Protein AF-A0A1S8Y074-F1 (afdb_monomer_lite)

Secondary structure (DSSP, 8-state):
----PPS-----------PPPTT-EEEEEE---B--SEEEEEEEPPTT-EEEEEEEEEES-TTTEEEEEEEEETTTEEEEEEEE-TT--SS-BEEEEEEEEE-

Sequence (103 aa):
MQGTSPAGWSATAIAVCATAPAGLERIVVTGTGASDPSDSTFKSCPAGKGLYSAGADINAGNGQVLLSAVNITGGTTVRVGAHEDADGFAGSWSLNAYGICAS

Structure (mmCIF, N/CA/C/O backbone):
data_AF-A0A1S8Y074-F1
#
_entry.id   AF-A0A1S8Y074-F1
#
loop_
_atom_site.group_PDB
_atom_site.id
_atom_site.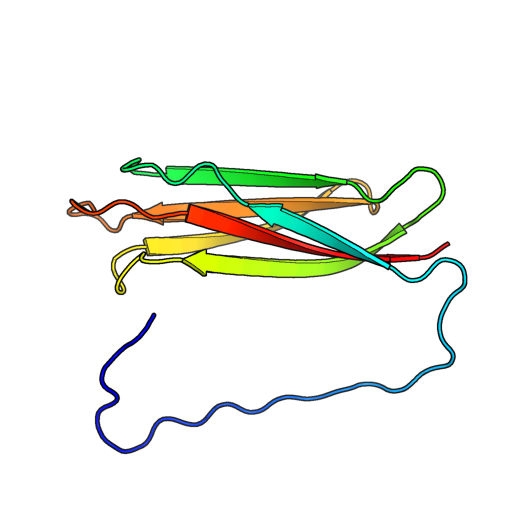type_symbol
_atom_site.label_atom_id
_atom_site.label_alt_id
_atom_site.label_comp_id
_atom_site.label_asym_id
_atom_site.label_entity_id
_atom_site.label_seq_id
_atom_site.pdbx_PDB_ins_code
_atom_site.Cartn_x
_atom_site.Cartn_y
_atom_site.Cartn_z
_atom_site.occupancy
_atom_site.B_iso_or_equiv
_atom_site.auth_seq_id
_atom_site.auth_comp_id
_atom_site.auth_asym_id
_atom_site.auth_atom_id
_atom_site.pdbx_PDB_model_num
ATOM 1 N N . MET A 1 1 ? 3.114 2.351 -13.373 1.00 45.28 1 MET A N 1
ATOM 2 C CA . MET A 1 1 ? 3.028 1.980 -14.803 1.00 45.28 1 MET A CA 1
ATOM 3 C C . MET A 1 1 ? 2.129 2.978 -15.510 1.00 45.28 1 MET A C 1
ATOM 5 O O . MET A 1 1 ? 0.934 2.960 -15.258 1.00 45.28 1 MET A O 1
ATOM 9 N N . GLN A 1 2 ? 2.663 3.848 -16.363 1.00 44.72 2 GLN A N 1
ATOM 10 C CA . GLN A 1 2 ? 1.829 4.524 -17.357 1.00 44.72 2 GLN A CA 1
ATOM 11 C C . GLN A 1 2 ? 2.294 4.050 -18.727 1.00 44.72 2 GLN A C 1
ATOM 13 O O . GLN A 1 2 ? 3.024 4.729 -19.436 1.00 44.72 2 GLN A O 1
ATOM 18 N N . GLY A 1 3 ? 1.939 2.800 -19.035 1.00 53.47 3 GLY A N 1
ATOM 19 C CA . GLY A 1 3 ? 2.097 2.267 -20.377 1.00 53.47 3 GLY A CA 1
ATOM 20 C C . GLY A 1 3 ? 1.128 2.994 -21.300 1.00 53.47 3 GLY A C 1
ATOM 21 O O . GLY A 1 3 ? -0.060 3.113 -20.992 1.00 53.47 3 GLY A O 1
ATOM 22 N N . THR A 1 4 ? 1.619 3.483 -22.431 1.00 63.03 4 THR A N 1
ATOM 23 C CA . THR A 1 4 ? 0.772 3.804 -23.577 1.00 63.03 4 THR A CA 1
ATOM 24 C C . THR A 1 4 ? 0.143 2.492 -24.042 1.00 63.03 4 THR A C 1
ATOM 26 O O . THR A 1 4 ? 0.767 1.700 -24.741 1.00 63.03 4 THR A O 1
ATOM 29 N N . SER A 1 5 ? -1.063 2.200 -23.549 1.00 63.69 5 SER A N 1
ATOM 30 C CA . SER A 1 5 ? -1.760 0.942 -23.825 1.00 63.69 5 SER A CA 1
ATOM 31 C C . SER A 1 5 ? -1.806 0.695 -25.340 1.00 63.69 5 SER A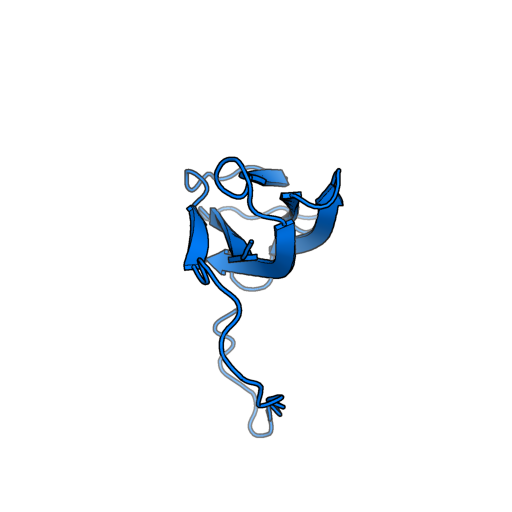 C 1
ATOM 33 O O . SER A 1 5 ? -2.357 1.542 -26.051 1.00 63.69 5 SER A O 1
ATOM 35 N N . PRO A 1 6 ? -1.330 -0.455 -25.862 1.00 61.09 6 PRO A N 1
ATOM 36 C CA . PRO A 1 6 ? -1.883 -0.947 -27.118 1.00 61.09 6 PRO A CA 1
ATOM 37 C C . PRO A 1 6 ? -3.394 -1.089 -26.879 1.00 61.09 6 PRO A C 1
ATOM 39 O O . PRO A 1 6 ? -3.804 -1.471 -25.781 1.00 61.09 6 PRO A O 1
ATOM 42 N N . ALA A 1 7 ? -4.235 -0.660 -27.817 1.00 68.75 7 ALA A N 1
ATOM 43 C CA . ALA A 1 7 ? -5.684 -0.629 -27.613 1.00 68.75 7 ALA A CA 1
ATOM 44 C C . ALA A 1 7 ? -6.198 -1.973 -27.043 1.00 68.75 7 ALA A C 1
ATOM 46 O O . ALA A 1 7 ? -5.933 -3.016 -27.635 1.00 68.75 7 ALA A O 1
ATOM 47 N N . GLY A 1 8 ? -6.900 -1.953 -25.896 1.00 77.12 8 GLY A N 1
ATOM 48 C CA . GLY A 1 8 ? -7.531 -3.155 -25.320 1.00 77.12 8 GLY A CA 1
ATOM 49 C C . GLY A 1 8 ? -7.289 -3.483 -23.836 1.00 77.12 8 GLY A C 1
ATOM 50 O O . GLY A 1 8 ? -7.718 -4.549 -23.406 1.00 77.12 8 GLY A O 1
ATOM 51 N N . TRP A 1 9 ? -6.644 -2.634 -23.024 1.00 78.69 9 TRP A N 1
ATOM 52 C CA . TRP A 1 9 ? -6.585 -2.867 -21.567 1.00 78.69 9 TRP A CA 1
ATOM 53 C C . TRP A 1 9 ? -7.944 -2.610 -20.886 1.00 78.69 9 TRP A C 1
ATOM 55 O O . TRP A 1 9 ? -8.632 -1.635 -21.186 1.00 78.69 9 TRP A O 1
ATOM 65 N N . SER A 1 10 ? -8.292 -3.460 -19.914 1.00 86.56 10 SER A N 1
ATOM 66 C CA . SER A 1 10 ? -9.402 -3.256 -18.977 1.00 86.56 10 SER A CA 1
ATOM 67 C C . SER A 1 10 ? -8.968 -3.547 -17.539 1.00 86.56 10 SER A C 1
ATOM 69 O O . SER A 1 10 ? -8.156 -4.443 -17.309 1.00 86.56 10 SER A O 1
ATOM 71 N N . ALA A 1 11 ? -9.556 -2.850 -16.567 1.00 88.12 11 ALA A N 1
ATOM 72 C CA . ALA A 1 11 ? -9.460 -3.177 -15.146 1.00 88.12 11 ALA A CA 1
ATOM 73 C C . ALA A 1 11 ? -10.867 -3.337 -14.554 1.00 88.12 11 ALA A C 1
ATOM 75 O O . ALA A 1 11 ? -11.768 -2.567 -14.885 1.00 88.12 11 ALA A O 1
ATOM 76 N N . THR A 1 12 ? -11.038 -4.308 -13.655 1.00 92.94 12 THR A N 1
ATOM 77 C CA . THR A 1 12 ? -12.298 -4.549 -12.937 1.00 92.94 12 THR A CA 1
ATOM 78 C C . THR A 1 12 ? -12.079 -4.311 -11.450 1.00 92.94 12 THR A C 1
ATOM 80 O O . THR A 1 12 ? -11.118 -4.823 -10.879 1.00 92.94 12 THR A O 1
ATOM 83 N N . ALA A 1 13 ? -12.979 -3.559 -10.818 1.00 91.88 13 ALA A N 1
ATOM 84 C CA . ALA A 1 13 ? -12.975 -3.323 -9.379 1.00 91.88 13 ALA A CA 1
ATOM 85 C C . ALA A 1 13 ? -14.230 -3.924 -8.733 1.00 91.88 13 ALA A C 1
ATOM 87 O O . ALA A 1 13 ? -15.307 -3.922 -9.328 1.00 91.88 13 ALA A O 1
ATOM 88 N N . ILE A 1 14 ? -14.081 -4.423 -7.507 1.00 92.38 14 ILE A N 1
ATOM 89 C CA . ILE A 1 14 ? -15.162 -4.986 -6.691 1.00 92.38 14 ILE A CA 1
ATOM 90 C C . ILE A 1 14 ? -15.132 -4.275 -5.339 1.00 92.38 14 ILE A C 1
ATOM 92 O O . ILE A 1 14 ? -14.056 -4.028 -4.794 1.00 92.38 14 ILE A O 1
ATOM 96 N N . ALA A 1 15 ? -16.305 -3.956 -4.796 1.00 89.62 15 ALA A N 1
ATOM 97 C CA . ALA A 1 15 ? -16.448 -3.376 -3.468 1.00 89.62 15 ALA A CA 1
ATOM 98 C C . ALA A 1 15 ? -17.394 -4.222 -2.611 1.00 89.62 15 ALA A C 1
ATOM 100 O O . ALA A 1 15 ? -18.361 -4.793 -3.114 1.00 89.62 15 ALA A O 1
ATOM 101 N N . VAL A 1 16 ? -17.117 -4.268 -1.308 1.00 86.62 16 VAL A N 1
ATOM 102 C CA . VAL A 1 16 ? -17.990 -4.875 -0.299 1.00 86.62 16 VAL A CA 1
ATOM 103 C C . VAL A 1 16 ? -18.477 -3.764 0.620 1.00 86.62 16 VAL A C 1
ATOM 105 O O . VAL A 1 16 ? -17.671 -3.059 1.225 1.00 86.62 16 VAL A O 1
ATOM 108 N N . CYS A 1 17 ? -19.794 -3.601 0.717 1.00 89.81 17 CYS A N 1
ATOM 109 C CA . CYS A 1 17 ? -20.408 -2.634 1.620 1.00 89.81 17 CYS A CA 1
ATOM 110 C C . CYS A 1 17 ? -20.635 -3.263 2.998 1.00 89.81 17 CYS A C 1
ATOM 112 O O . CYS A 1 17 ? -21.130 -4.384 3.099 1.00 89.81 17 CYS A O 1
ATOM 114 N N . ALA A 1 18 ? -20.325 -2.515 4.054 1.00 87.12 18 ALA A N 1
ATOM 115 C CA . ALA A 1 18 ? -20.608 -2.878 5.437 1.00 87.12 18 ALA A CA 1
ATOM 116 C C . ALA A 1 18 ? -20.815 -1.609 6.277 1.00 87.12 18 ALA A C 1
ATOM 118 O O . ALA A 1 18 ? -20.442 -0.511 5.857 1.00 87.12 18 ALA A O 1
ATOM 119 N N . THR A 1 19 ? -21.382 -1.754 7.477 1.00 94.38 19 THR A N 1
ATOM 120 C CA . THR A 1 19 ? -21.339 -0.687 8.485 1.00 94.38 19 THR A CA 1
ATOM 121 C C . THR A 1 19 ? -19.882 -0.361 8.798 1.00 94.38 19 THR A C 1
ATOM 123 O O . THR A 1 19 ? -19.092 -1.274 9.034 1.00 94.38 19 THR A O 1
ATOM 126 N N . ALA A 1 20 ? -19.526 0.926 8.792 1.00 90.62 20 ALA A N 1
ATOM 127 C CA . ALA A 1 20 ? -18.160 1.356 9.062 1.00 90.62 20 ALA A CA 1
ATOM 128 C C . ALA A 1 20 ? -17.713 0.878 10.459 1.00 90.62 20 ALA A C 1
ATOM 130 O O . ALA A 1 20 ? -18.371 1.219 11.447 1.00 90.62 20 ALA A O 1
ATOM 131 N N . PRO A 1 21 ? -16.614 0.107 10.557 1.00 91.50 21 PRO A N 1
ATOM 132 C CA . PRO A 1 21 ? -16.020 -0.243 11.839 1.00 91.50 21 PRO A CA 1
ATOM 133 C C . PRO A 1 21 ? -15.639 1.005 12.640 1.00 91.50 21 PRO A C 1
ATOM 135 O O . PRO A 1 21 ? -15.338 2.063 12.073 1.00 91.50 21 PRO A O 1
ATOM 138 N N . ALA A 1 22 ? -15.619 0.883 13.966 1.00 96.38 22 ALA A N 1
ATOM 139 C CA . ALA A 1 22 ? -15.183 1.975 14.822 1.00 96.38 22 ALA A CA 1
ATOM 140 C C . ALA A 1 22 ? -13.726 2.354 14.504 1.00 96.38 22 ALA A C 1
ATOM 142 O O . ALA A 1 22 ? -12.889 1.510 14.189 1.00 96.38 22 ALA A O 1
ATOM 143 N N . GLY A 1 23 ? -13.422 3.651 14.543 1.00 95.88 23 GLY A N 1
ATOM 144 C CA . GLY A 1 23 ? -12.059 4.130 14.320 1.00 95.88 23 GLY A CA 1
ATOM 145 C C . GLY A 1 23 ? -11.495 3.857 12.918 1.00 95.88 23 GLY A C 1
ATOM 146 O O . GLY A 1 23 ? -10.273 3.844 12.780 1.00 95.88 23 GLY A O 1
ATOM 147 N N . LEU A 1 24 ? -12.337 3.652 11.898 1.00 96.19 24 LEU A N 1
ATOM 148 C CA . LEU A 1 24 ? -11.898 3.448 10.517 1.00 96.19 24 LEU A CA 1
ATOM 149 C C . LEU A 1 24 ? -10.989 4.590 10.032 1.00 96.19 24 LEU A C 1
ATOM 151 O O . LEU A 1 24 ? -11.381 5.755 10.048 1.00 96.19 24 LEU A O 1
ATOM 155 N N . GLU A 1 25 ? -9.791 4.259 9.555 1.00 96.88 25 GLU A N 1
ATOM 156 C CA . GLU A 1 25 ? -8.890 5.218 8.914 1.00 96.88 25 GLU A CA 1
ATOM 157 C C . GLU A 1 25 ? -7.992 4.561 7.866 1.00 96.88 25 GLU A C 1
ATOM 159 O O . GLU A 1 25 ? -7.718 3.360 7.911 1.00 96.88 25 GLU A O 1
ATOM 164 N N . ARG A 1 26 ? -7.486 5.373 6.937 1.00 96.94 26 ARG A N 1
ATOM 165 C CA . ARG A 1 26 ? -6.478 4.952 5.966 1.00 96.94 26 ARG A CA 1
ATOM 166 C C . ARG A 1 26 ? -5.102 5.437 6.396 1.00 96.94 26 ARG A C 1
ATOM 168 O O . ARG A 1 26 ? -4.889 6.639 6.533 1.00 96.94 26 ARG A O 1
ATOM 175 N N . ILE A 1 27 ? -4.158 4.512 6.517 1.00 97.88 27 ILE A N 1
ATOM 176 C CA . ILE A 1 27 ? -2.740 4.820 6.708 1.00 97.88 27 ILE A CA 1
ATOM 177 C C . ILE A 1 27 ? -2.011 4.817 5.364 1.00 97.88 27 ILE A C 1
ATOM 179 O O . ILE A 1 27 ? -2.332 4.039 4.463 1.00 97.88 27 ILE A O 1
ATOM 183 N N . VAL A 1 28 ? -1.023 5.699 5.238 1.00 97.12 28 VAL A N 1
ATOM 184 C CA . VAL A 1 28 ? -0.119 5.780 4.090 1.00 97.12 28 VAL A CA 1
ATOM 185 C C . VAL A 1 28 ? 1.299 6.070 4.568 1.00 97.12 28 VAL A C 1
ATOM 187 O O . VAL A 1 28 ? 1.502 6.804 5.540 1.00 97.12 28 VAL A O 1
ATOM 190 N N . VAL A 1 29 ? 2.276 5.495 3.877 1.00 95.88 29 VAL A N 1
ATOM 191 C CA . VAL A 1 29 ? 3.673 5.928 3.904 1.00 95.88 29 VAL A CA 1
ATOM 192 C C . VAL A 1 29 ? 4.199 5.973 2.476 1.00 95.88 29 VAL A C 1
ATOM 194 O O . VAL A 1 29 ? 3.916 5.077 1.681 1.00 95.88 29 VAL A O 1
ATOM 197 N N . THR A 1 30 ? 4.956 7.021 2.174 1.00 91.88 30 THR A N 1
ATOM 198 C CA . THR A 1 30 ? 5.621 7.227 0.888 1.00 91.88 30 THR A CA 1
ATOM 199 C C . THR A 1 30 ? 7.119 7.109 1.110 1.00 91.88 30 THR A C 1
ATOM 201 O O . THR A 1 30 ? 7.666 7.794 1.976 1.00 91.88 30 THR A O 1
ATOM 204 N N . GLY A 1 31 ? 7.761 6.197 0.378 1.00 84.50 31 GLY A N 1
ATOM 205 C CA . GLY A 1 31 ? 9.213 6.054 0.351 1.00 84.50 31 GLY A CA 1
ATOM 206 C C . GLY A 1 31 ? 9.884 7.308 -0.209 1.00 84.50 31 GLY A C 1
ATOM 207 O O . GLY A 1 31 ? 9.261 8.109 -0.904 1.00 84.50 31 GLY A O 1
ATOM 208 N N . THR A 1 32 ? 11.163 7.498 0.105 1.00 75.50 32 THR A N 1
ATOM 209 C CA . THR A 1 32 ? 11.876 8.761 -0.142 1.00 75.50 32 THR A CA 1
ATOM 210 C C . THR A 1 32 ? 12.211 9.037 -1.606 1.00 75.50 32 THR A C 1
ATOM 212 O O . THR A 1 32 ? 12.683 10.129 -1.897 1.00 75.50 32 THR A O 1
ATOM 215 N N . GLY A 1 33 ? 11.923 8.109 -2.523 1.00 72.56 33 GLY A N 1
ATOM 216 C CA . GLY A 1 33 ? 12.221 8.279 -3.941 1.00 72.56 33 GLY A CA 1
ATOM 217 C C . GLY A 1 33 ? 13.722 8.193 -4.191 1.00 72.56 33 GLY A C 1
ATOM 218 O O . GLY A 1 33 ? 14.408 9.209 -4.132 1.00 72.56 33 GLY A O 1
ATOM 219 N N . ALA A 1 34 ? 14.239 6.995 -4.443 1.00 73.5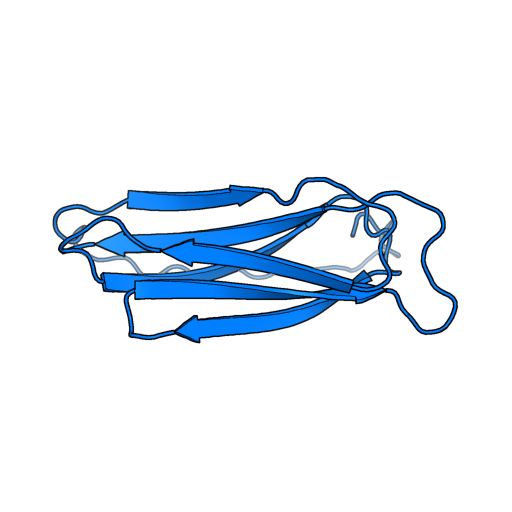0 34 ALA A N 1
ATOM 220 C CA . ALA A 1 34 ? 15.661 6.773 -4.687 1.00 73.50 34 ALA A CA 1
ATOM 221 C C . ALA A 1 34 ? 15.865 5.977 -5.980 1.00 73.50 34 ALA A C 1
ATOM 223 O O . ALA A 1 34 ? 14.931 5.382 -6.517 1.00 73.50 34 ALA A O 1
ATOM 224 N N . SER A 1 35 ? 17.085 6.016 -6.505 1.00 77.06 35 SER A N 1
ATOM 225 C CA . SER A 1 35 ? 17.535 5.138 -7.589 1.00 77.06 35 SER A CA 1
ATOM 226 C C . SER A 1 35 ? 18.247 3.942 -6.962 1.00 77.06 35 SER A C 1
ATOM 228 O O . SER A 1 35 ? 19.467 3.822 -7.052 1.00 77.06 35 SER A O 1
ATOM 230 N N . ASP A 1 36 ? 17.479 3.139 -6.224 1.00 82.19 36 ASP A N 1
ATOM 231 C CA . ASP A 1 36 ? 17.971 1.967 -5.507 1.00 82.19 36 ASP A CA 1
ATOM 232 C C . ASP A 1 36 ? 17.446 0.687 -6.177 1.00 82.19 36 ASP A C 1
ATOM 234 O O . ASP A 1 36 ? 16.252 0.611 -6.464 1.00 82.19 36 ASP A O 1
ATOM 238 N N . PRO A 1 37 ? 18.262 -0.379 -6.317 1.00 85.44 37 PRO A N 1
ATOM 239 C CA . PRO A 1 37 ? 17.817 -1.655 -6.896 1.00 85.44 37 PRO A CA 1
ATOM 240 C C . PRO A 1 37 ? 16.664 -2.332 -6.136 1.00 85.44 37 PRO A C 1
ATOM 242 O O . PRO A 1 37 ? 16.030 -3.270 -6.626 1.00 85.44 37 PRO A O 1
ATOM 245 N N . SER A 1 38 ? 16.416 -1.911 -4.895 1.00 90.62 38 SER A N 1
ATOM 246 C CA . SER A 1 38 ? 15.342 -2.423 -4.053 1.00 90.62 38 SER A CA 1
ATOM 247 C C . SER A 1 38 ? 14.919 -1.405 -3.005 1.00 90.62 38 SER A C 1
ATOM 249 O O . SER A 1 38 ? 15.778 -0.767 -2.403 1.00 90.62 38 SER A O 1
ATOM 251 N N . ASP A 1 39 ? 13.628 -1.372 -2.690 1.00 91.69 39 ASP A N 1
ATOM 252 C CA . ASP A 1 39 ? 13.073 -0.570 -1.597 1.00 91.69 39 ASP A CA 1
ATOM 253 C C . ASP A 1 39 ? 12.134 -1.434 -0.744 1.00 91.69 39 ASP A C 1
ATOM 255 O O . ASP A 1 39 ? 11.470 -2.358 -1.230 1.00 91.69 39 ASP A O 1
ATOM 259 N N . SER A 1 40 ? 12.073 -1.131 0.550 1.00 93.62 40 SER A N 1
ATOM 260 C CA . SER A 1 40 ? 11.067 -1.672 1.450 1.00 93.62 40 SER A CA 1
ATOM 261 C C . SER A 1 40 ? 10.563 -0.590 2.396 1.00 93.62 40 SER A C 1
ATOM 263 O O . SER A 1 40 ? 11.341 0.040 3.111 1.00 93.62 40 SER A O 1
ATOM 265 N N . THR A 1 41 ? 9.243 -0.441 2.476 1.00 94.50 41 THR A N 1
ATOM 266 C CA . THR A 1 41 ? 8.601 0.509 3.388 1.00 94.50 41 THR A CA 1
ATOM 267 C C . THR A 1 41 ? 7.518 -0.178 4.208 1.00 94.50 41 THR A C 1
ATOM 269 O O . THR A 1 41 ? 7.017 -1.252 3.857 1.00 94.50 41 THR A O 1
ATOM 272 N N . PHE A 1 42 ? 7.186 0.401 5.355 1.00 96.06 42 PHE A N 1
ATOM 273 C CA . PHE A 1 42 ? 6.170 -0.145 6.241 1.00 96.06 42 PHE A CA 1
ATOM 274 C C . PHE A 1 42 ? 5.437 0.953 7.002 1.00 96.06 42 PHE A C 1
ATOM 276 O O . PHE A 1 42 ? 5.971 2.031 7.269 1.00 96.06 42 PHE A O 1
ATOM 283 N N . LYS A 1 43 ? 4.202 0.649 7.394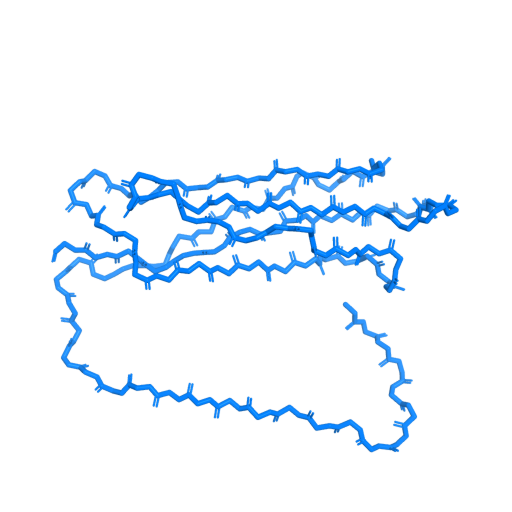 1.00 97.56 43 LYS A N 1
ATOM 284 C CA . LYS A 1 43 ? 3.402 1.510 8.258 1.00 97.56 43 LYS A CA 1
ATOM 285 C C . LYS A 1 43 ? 2.544 0.657 9.176 1.00 97.56 43 LYS A C 1
ATOM 287 O O . LYS A 1 43 ? 1.891 -0.286 8.732 1.00 97.56 43 LYS A O 1
ATOM 292 N N . SER A 1 44 ? 2.545 1.002 10.455 1.00 98.25 44 SER A N 1
ATOM 293 C CA . SER A 1 44 ? 1.681 0.376 11.453 1.00 98.25 44 SER A CA 1
ATOM 294 C C . SER A 1 44 ? 0.412 1.196 11.652 1.00 98.25 44 SER A C 1
ATOM 296 O O . SER A 1 44 ? 0.447 2.431 11.606 1.00 98.25 44 SER A O 1
ATOM 298 N N . CYS A 1 45 ? -0.696 0.502 11.894 1.00 98.31 45 CYS A N 1
ATOM 299 C CA . CYS A 1 45 ? -1.918 1.102 12.399 1.00 98.31 45 CYS A CA 1
ATOM 300 C C . CYS A 1 45 ? -1.653 1.800 13.741 1.00 98.31 45 CYS A C 1
ATOM 302 O O . CYS A 1 45 ? -0.820 1.329 14.524 1.00 98.31 45 CYS A O 1
ATOM 304 N N . PRO A 1 46 ? -2.358 2.904 14.036 1.00 98.06 46 PRO A N 1
ATOM 305 C CA . PRO A 1 46 ? -2.328 3.516 15.356 1.00 98.06 46 PRO A CA 1
ATOM 306 C C . PRO A 1 46 ? -2.711 2.540 16.470 1.00 98.06 46 PRO A C 1
ATOM 308 O O . PRO A 1 46 ? -3.390 1.535 16.247 1.00 98.06 46 PRO A O 1
ATOM 311 N N . ALA A 1 47 ? -2.262 2.850 17.687 1.00 97.19 47 ALA A N 1
ATOM 312 C CA . ALA A 1 47 ? -2.495 2.009 18.854 1.00 97.19 47 ALA A CA 1
ATOM 313 C C . ALA A 1 47 ? -3.991 1.700 19.039 1.00 97.19 47 ALA A C 1
ATOM 315 O O . ALA A 1 47 ? -4.839 2.585 18.927 1.00 97.19 47 ALA A O 1
ATOM 316 N N . GLY A 1 48 ? -4.301 0.434 19.329 1.00 96.94 48 GLY A N 1
ATOM 317 C CA . GLY A 1 48 ? -5.673 -0.044 19.519 1.00 96.94 48 GLY A CA 1
ATOM 318 C C . GLY A 1 48 ? -6.424 -0.403 18.233 1.00 96.94 48 GLY A C 1
ATOM 319 O O . GLY A 1 48 ? -7.585 -0.785 18.328 1.00 96.94 48 GLY A O 1
ATOM 320 N N . LYS A 1 49 ? -5.792 -0.313 17.053 1.00 98.31 49 LYS A N 1
ATOM 321 C CA . LYS A 1 49 ? -6.414 -0.677 15.772 1.00 98.31 49 LYS A CA 1
ATOM 322 C C . LYS A 1 49 ? -5.736 -1.874 15.110 1.00 98.31 49 LYS A C 1
ATOM 324 O O . LYS A 1 49 ? -4.510 -1.976 15.091 1.00 98.31 49 LYS A O 1
ATOM 329 N N . GLY A 1 50 ? -6.550 -2.749 14.527 1.00 97.94 50 GLY A N 1
ATOM 330 C CA . GLY A 1 50 ? -6.124 -3.819 13.628 1.00 97.94 50 GLY A CA 1
ATOM 331 C C . GLY A 1 50 ? -6.047 -3.343 12.179 1.00 97.94 50 GLY A C 1
ATOM 332 O O . GLY A 1 50 ? -6.702 -2.371 11.800 1.00 97.94 50 GLY A O 1
ATOM 333 N N . LEU A 1 51 ? -5.250 -4.037 11.369 1.00 97.94 51 LEU A N 1
ATOM 334 C CA . LEU A 1 51 ? -5.122 -3.809 9.933 1.00 97.94 51 LEU A CA 1
ATOM 335 C C . LEU A 1 51 ? -6.088 -4.724 9.168 1.00 97.94 51 LEU A C 1
ATOM 337 O O . LEU A 1 51 ? -5.993 -5.945 9.247 1.00 97.94 51 LEU A O 1
ATOM 341 N N . TYR A 1 52 ? -6.988 -4.123 8.397 1.00 95.19 52 TYR A N 1
ATOM 342 C CA . TYR A 1 52 ? -8.040 -4.809 7.638 1.00 95.19 52 TYR A CA 1
ATOM 343 C C . TYR A 1 52 ? -7.683 -4.968 6.160 1.00 95.19 52 TYR A C 1
ATOM 345 O O . TYR A 1 52 ? -8.244 -5.816 5.471 1.00 95.19 52 TYR A O 1
ATOM 353 N N . SER A 1 53 ? -6.755 -4.156 5.653 1.00 94.19 53 SER A N 1
ATOM 354 C CA . SER A 1 53 ? -6.259 -4.273 4.285 1.00 94.19 53 SER A CA 1
ATOM 355 C C . SER A 1 53 ? -4.812 -3.818 4.169 1.00 94.19 53 SER A C 1
ATOM 357 O O . SER A 1 53 ? -4.335 -3.007 4.963 1.00 94.19 53 SER A O 1
ATOM 359 N N . ALA A 1 54 ? -4.132 -4.326 3.147 1.00 96.75 54 ALA A N 1
ATOM 360 C CA . ALA A 1 54 ? -2.792 -3.923 2.757 1.00 96.75 54 ALA A CA 1
ATOM 361 C C . ALA A 1 54 ? -2.767 -3.657 1.251 1.00 96.75 54 ALA A C 1
ATOM 363 O O . ALA A 1 54 ? -3.413 -4.361 0.475 1.00 96.75 54 ALA A O 1
ATOM 364 N N . GLY A 1 55 ? -2.016 -2.642 0.841 1.00 96.62 55 GLY A N 1
ATOM 365 C CA . GLY A 1 55 ? -1.811 -2.310 -0.561 1.00 96.62 55 GLY A CA 1
ATOM 366 C C . GLY A 1 55 ? -0.513 -1.549 -0.767 1.00 96.62 55 GLY A C 1
ATOM 367 O O . GLY A 1 55 ? 0.065 -1.014 0.180 1.00 96.62 55 GLY A O 1
ATOM 368 N N . ALA A 1 56 ? -0.067 -1.498 -2.015 1.00 97.12 56 ALA A N 1
ATOM 369 C CA . ALA A 1 56 ? 1.138 -0.796 -2.419 1.00 97.12 56 ALA A CA 1
ATOM 370 C C . ALA A 1 56 ? 0.977 -0.242 -3.832 1.00 97.12 56 ALA A C 1
ATOM 372 O O . ALA A 1 56 ? 0.217 -0.795 -4.630 1.00 97.12 56 ALA A O 1
ATOM 373 N N . ASP A 1 57 ? 1.727 0.803 -4.152 1.00 95.62 57 ASP A N 1
ATOM 374 C CA . ASP A 1 57 ? 1.967 1.196 -5.537 1.00 95.62 57 ASP A CA 1
ATOM 375 C C . ASP A 1 57 ? 3.401 1.691 -5.716 1.00 95.62 57 ASP A C 1
ATOM 377 O O . ASP A 1 57 ? 4.073 2.078 -4.756 1.00 95.62 57 ASP A O 1
ATOM 381 N N . ILE A 1 58 ? 3.850 1.653 -6.967 1.00 95.50 58 ILE A N 1
ATOM 382 C CA . ILE A 1 58 ? 5.145 2.169 -7.387 1.00 95.50 58 ILE A CA 1
ATOM 383 C C . ILE A 1 58 ? 4.904 3.426 -8.213 1.00 95.50 58 ILE A C 1
ATOM 385 O O . ILE A 1 58 ? 4.278 3.373 -9.281 1.00 95.50 58 ILE A O 1
ATOM 389 N N . ASN A 1 59 ? 5.490 4.529 -7.764 1.00 93.81 59 ASN A N 1
ATOM 390 C CA . ASN A 1 59 ? 5.539 5.763 -8.526 1.00 93.81 59 ASN A CA 1
ATOM 391 C C . ASN A 1 59 ? 6.785 5.788 -9.422 1.00 93.81 59 ASN A C 1
ATOM 393 O O . ASN A 1 59 ? 7.869 5.402 -8.991 1.00 93.81 59 ASN A O 1
ATOM 397 N N . ALA A 1 60 ? 6.624 6.256 -10.661 1.00 93.06 60 ALA A N 1
ATOM 398 C CA . ALA A 1 60 ? 7.697 6.468 -11.642 1.00 93.06 60 ALA A CA 1
ATOM 399 C C . ALA A 1 60 ? 8.595 5.256 -12.002 1.00 93.06 60 ALA A C 1
ATOM 401 O O . ALA A 1 60 ? 9.569 5.426 -12.722 1.00 93.06 60 ALA A O 1
ATOM 402 N N . GLY A 1 61 ? 8.244 4.023 -11.615 1.00 91.38 61 GLY A N 1
ATOM 403 C CA . GLY A 1 61 ? 9.041 2.824 -11.938 1.00 91.38 61 GLY A CA 1
ATOM 404 C C . GLY A 1 61 ? 8.993 2.350 -13.400 1.00 91.38 61 GLY A C 1
ATOM 405 O O . GLY A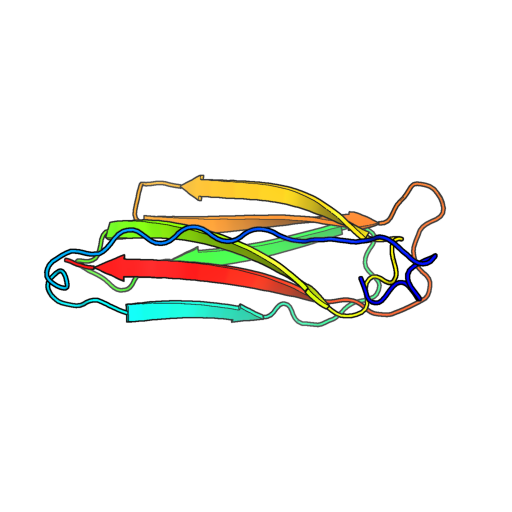 1 61 ? 9.601 1.344 -13.725 1.00 91.38 61 GLY A O 1
ATOM 406 N N . ASN A 1 62 ? 8.220 3.006 -14.277 1.00 91.25 62 ASN A N 1
ATOM 407 C CA . ASN A 1 62 ? 8.231 2.844 -15.746 1.00 91.25 62 ASN A CA 1
ATOM 408 C C . ASN A 1 62 ? 8.242 1.409 -16.327 1.00 91.25 62 ASN A C 1
ATOM 410 O O . ASN A 1 62 ? 8.652 1.212 -17.464 1.00 91.25 62 ASN A O 1
ATOM 414 N N . GLY A 1 63 ? 7.721 0.421 -15.590 1.00 91.19 63 GLY A N 1
ATOM 415 C CA . GLY A 1 63 ? 7.709 -0.990 -16.007 1.00 91.19 63 GLY A CA 1
ATOM 416 C C . GLY A 1 63 ? 8.996 -1.758 -15.686 1.00 91.19 63 GLY A C 1
ATOM 417 O O . GLY A 1 63 ? 9.033 -2.958 -15.917 1.00 91.19 63 GLY A O 1
ATOM 418 N N . GLN A 1 64 ? 9.987 -1.082 -15.108 1.00 94.25 64 GLN A N 1
ATOM 419 C CA . GLN A 1 64 ? 11.295 -1.615 -14.713 1.00 94.25 64 GLN A CA 1
ATOM 420 C C . GLN A 1 64 ? 11.376 -1.861 -13.204 1.00 94.25 64 GLN A C 1
ATOM 422 O O . GLN A 1 64 ? 12.420 -2.210 -12.677 1.00 94.25 64 GLN A O 1
ATOM 427 N N . VAL A 1 65 ? 10.271 -1.643 -12.484 1.00 95.25 65 VAL A N 1
ATOM 428 C CA . VAL A 1 65 ? 10.170 -1.873 -11.044 1.00 95.25 65 VAL A CA 1
ATOM 429 C C . VAL A 1 65 ? 8.927 -2.706 -10.760 1.00 95.25 65 VAL A C 1
ATOM 431 O O . VAL A 1 65 ? 7.816 -2.382 -11.194 1.00 95.25 65 VAL A O 1
ATOM 434 N N . LEU A 1 66 ? 9.128 -3.779 -10.006 1.00 95.06 66 LEU A N 1
ATOM 435 C CA . LEU A 1 66 ? 8.163 -4.816 -9.670 1.00 95.06 66 LEU A CA 1
ATOM 436 C C . LEU A 1 66 ? 7.912 -4.808 -8.161 1.00 95.06 66 LEU A C 1
ATOM 438 O O . LEU A 1 66 ? 8.856 -4.841 -7.376 1.00 95.06 66 LEU A O 1
ATOM 442 N N . LEU A 1 67 ? 6.642 -4.854 -7.743 1.00 96.44 67 LEU A N 1
ATOM 443 C CA . LEU A 1 67 ? 6.300 -5.174 -6.355 1.00 96.44 67 LEU A CA 1
ATOM 444 C C . LEU A 1 67 ? 6.695 -6.624 -6.060 1.00 96.44 67 LEU A C 1
ATOM 446 O O . LEU A 1 67 ? 6.202 -7.546 -6.704 1.00 96.44 67 LEU A O 1
ATOM 450 N N . SER A 1 68 ? 7.543 -6.827 -5.060 1.00 96.00 68 SER A N 1
ATOM 451 C CA . SER A 1 68 ? 8.003 -8.150 -4.635 1.00 96.00 68 SER A CA 1
ATOM 452 C C . SER A 1 68 ? 7.288 -8.664 -3.392 1.00 96.00 68 SER A C 1
ATOM 454 O O . SER A 1 68 ? 7.273 -9.867 -3.137 1.00 96.00 68 SER A O 1
ATOM 456 N N . ALA A 1 69 ? 6.669 -7.767 -2.620 1.00 95.69 69 ALA A N 1
ATOM 457 C CA . ALA A 1 69 ? 5.985 -8.125 -1.389 1.00 95.69 69 ALA A CA 1
ATOM 458 C C . ALA A 1 69 ? 4.873 -7.138 -1.020 1.00 95.69 69 ALA A C 1
ATOM 460 O O . ALA A 1 69 ? 5.063 -5.924 -1.079 1.00 95.69 69 ALA A O 1
ATOM 461 N N . VAL A 1 70 ? 3.749 -7.678 -0.538 1.00 97.31 70 VAL A N 1
ATOM 462 C CA . VAL A 1 70 ? 2.710 -6.955 0.212 1.00 97.31 70 VAL A CA 1
ATOM 463 C C . VAL A 1 70 ? 2.282 -7.851 1.372 1.00 97.31 70 VAL A C 1
ATOM 465 O O . VAL A 1 70 ? 1.525 -8.799 1.191 1.00 97.31 70 VAL A O 1
ATOM 468 N N . ASN A 1 71 ? 2.813 -7.578 2.561 1.00 96.38 71 ASN A N 1
ATOM 469 C CA . ASN A 1 71 ? 2.671 -8.432 3.736 1.00 96.38 71 ASN A CA 1
ATOM 470 C C . ASN A 1 71 ? 1.973 -7.705 4.886 1.00 96.38 71 ASN A C 1
ATOM 472 O O . ASN A 1 71 ? 2.162 -6.503 5.089 1.00 96.38 71 ASN A O 1
ATOM 476 N N . ILE A 1 72 ? 1.230 -8.475 5.683 1.00 96.69 72 ILE A N 1
ATOM 477 C CA . ILE A 1 72 ? 0.691 -8.050 6.976 1.00 96.69 72 ILE A CA 1
ATOM 478 C C . ILE A 1 72 ? 1.505 -8.720 8.083 1.00 96.69 72 ILE A C 1
ATOM 480 O O . ILE A 1 72 ? 1.575 -9.946 8.152 1.00 96.69 72 ILE A O 1
ATOM 484 N N . THR A 1 73 ? 2.081 -7.921 8.978 1.00 96.06 73 THR A N 1
ATOM 485 C CA . THR A 1 73 ? 2.878 -8.395 10.115 1.00 96.06 73 THR A CA 1
ATOM 486 C C . THR A 1 73 ? 2.183 -8.045 11.426 1.00 96.06 73 THR A C 1
ATOM 488 O O . THR A 1 73 ? 1.789 -6.898 11.647 1.00 96.06 73 THR A O 1
ATOM 491 N N . GLY A 1 74 ? 2.021 -9.042 12.302 1.00 95.88 74 GLY A N 1
ATOM 492 C CA . GLY A 1 74 ? 1.443 -8.858 13.640 1.00 95.88 74 GLY A CA 1
ATOM 493 C C . GLY A 1 74 ? -0.007 -8.360 13.651 1.00 95.88 74 GLY A C 1
ATOM 494 O O . GLY A 1 74 ? -0.453 -7.833 14.662 1.00 95.88 74 GLY A O 1
ATOM 495 N N . GLY A 1 75 ? -0.723 -8.464 12.525 1.00 97.25 75 GLY A N 1
ATOM 496 C CA . GLY A 1 75 ? -2.110 -8.002 12.381 1.00 97.25 75 GLY A CA 1
ATOM 497 C C . GLY A 1 75 ? -2.298 -6.480 12.370 1.00 97.25 75 GLY A C 1
ATOM 498 O O . GLY A 1 75 ? -3.433 -6.017 12.324 1.00 97.25 75 GLY A O 1
ATOM 499 N N . THR A 1 76 ? -1.221 -5.691 12.415 1.00 98.12 76 THR A N 1
ATOM 500 C CA . THR A 1 76 ? -1.289 -4.223 12.562 1.00 98.12 76 THR A CA 1
ATOM 501 C C . THR A 1 76 ? -0.383 -3.466 11.603 1.00 98.12 76 THR A C 1
ATOM 503 O O . THR A 1 76 ? -0.525 -2.256 11.465 1.00 98.12 76 THR A O 1
ATOM 506 N N . THR A 1 77 ? 0.567 -4.135 10.947 1.00 98.06 77 THR A N 1
ATOM 507 C CA . THR A 1 77 ? 1.590 -3.470 10.133 1.00 98.06 77 THR A CA 1
ATOM 508 C C . THR A 1 77 ? 1.545 -3.958 8.699 1.00 98.06 77 THR A C 1
ATOM 510 O O . THR A 1 77 ? 1.665 -5.156 8.459 1.00 98.06 77 THR A O 1
ATOM 513 N N . VAL A 1 78 ? 1.423 -3.028 7.751 1.00 98.19 78 VAL A N 1
ATOM 514 C CA . VAL A 1 78 ? 1.669 -3.305 6.334 1.00 98.19 78 VAL A CA 1
ATOM 515 C C . VAL A 1 78 ? 3.160 -3.137 6.058 1.00 98.19 78 VAL A C 1
ATOM 517 O O . VAL A 1 78 ? 3.749 -2.125 6.440 1.00 98.19 78 VAL A O 1
ATOM 520 N N . ARG A 1 79 ? 3.773 -4.122 5.400 1.00 96.62 79 ARG A N 1
ATOM 521 C CA . ARG A 1 79 ? 5.149 -4.063 4.894 1.00 96.62 79 ARG A CA 1
ATOM 522 C C . ARG A 1 79 ? 5.154 -4.433 3.421 1.00 96.62 79 ARG A C 1
ATOM 524 O O . ARG A 1 79 ? 4.614 -5.468 3.041 1.00 96.62 79 ARG A O 1
ATOM 531 N N . VAL A 1 80 ? 5.792 -3.603 2.609 1.00 97.50 80 VAL A N 1
ATOM 532 C CA . VAL A 1 80 ? 5.849 -3.776 1.157 1.00 97.50 80 VAL A CA 1
ATOM 533 C C . VAL A 1 80 ? 7.297 -3.767 0.690 1.00 97.50 80 VAL A C 1
ATOM 535 O O . VAL A 1 80 ? 8.163 -3.198 1.359 1.00 97.50 80 VAL A O 1
ATOM 538 N N . GLY A 1 81 ? 7.551 -4.417 -0.438 1.00 95.94 81 GLY A N 1
ATOM 539 C CA . GLY A 1 81 ? 8.859 -4.459 -1.080 1.00 95.94 81 GLY A CA 1
ATOM 540 C C . GLY A 1 81 ? 8.726 -4.343 -2.589 1.00 95.94 81 GLY A C 1
ATOM 541 O O . GLY A 1 81 ? 7.710 -4.759 -3.155 1.00 95.94 81 GLY A O 1
ATOM 542 N N . ALA A 1 82 ? 9.745 -3.776 -3.222 1.00 96.75 82 ALA A N 1
ATOM 543 C CA . ALA A 1 82 ? 9.866 -3.719 -4.668 1.00 96.75 82 ALA A CA 1
ATOM 544 C C . ALA A 1 82 ? 11.330 -3.839 -5.105 1.00 96.75 82 ALA A C 1
ATOM 546 O O . ALA A 1 82 ? 12.235 -3.489 -4.344 1.00 96.75 82 ALA A O 1
ATOM 547 N N . HIS A 1 83 ? 11.538 -4.333 -6.323 1.00 95.94 83 HIS A N 1
ATOM 548 C CA . HIS A 1 83 ? 12.848 -4.461 -6.957 1.00 95.94 83 HIS A CA 1
ATOM 549 C C . HIS A 1 83 ? 12.817 -3.885 -8.361 1.00 95.94 83 HIS A C 1
ATOM 551 O O . HIS A 1 83 ? 11.802 -4.001 -9.054 1.00 95.94 83 HIS A O 1
ATOM 557 N N . GLU A 1 84 ? 13.943 -3.316 -8.769 1.00 95.94 84 GLU A N 1
ATOM 558 C CA . GLU A 1 84 ? 14.232 -3.092 -10.180 1.00 95.94 84 GLU A CA 1
ATOM 559 C C . GLU A 1 84 ? 14.399 -4.445 -10.898 1.00 95.94 84 GLU A C 1
ATOM 561 O O . GLU A 1 84 ? 14.640 -5.480 -10.263 1.00 95.94 84 GLU A O 1
ATOM 566 N N . ASP A 1 85 ? 14.224 -4.470 -12.214 1.00 92.31 85 ASP A N 1
ATOM 567 C CA . ASP A 1 85 ? 14.539 -5.639 -13.033 1.00 92.31 85 ASP A CA 1
ATOM 568 C C . ASP A 1 85 ? 16.056 -5.839 -13.203 1.00 92.31 85 ASP A C 1
ATOM 570 O O . ASP A 1 85 ? 16.885 -5.170 -12.587 1.00 92.31 85 ASP A O 1
ATOM 574 N N . ALA A 1 86 ? 16.438 -6.880 -13.948 1.00 90.88 86 ALA A N 1
ATOM 575 C CA . ALA A 1 86 ? 17.799 -7.414 -13.925 1.00 90.88 86 ALA A CA 1
ATOM 576 C C . ALA A 1 86 ? 18.866 -6.453 -14.483 1.00 90.88 86 ALA A C 1
ATOM 578 O O . ALA A 1 86 ? 20.038 -6.589 -14.130 1.00 90.88 86 ALA A O 1
ATOM 579 N N . ASP A 1 87 ? 18.483 -5.522 -15.354 1.00 92.25 87 ASP A N 1
ATOM 580 C CA . ASP A 1 87 ? 19.336 -4.468 -15.907 1.00 92.25 87 ASP A CA 1
ATOM 581 C C . ASP A 1 87 ? 19.296 -3.156 -15.105 1.00 92.25 87 ASP A C 1
ATOM 583 O O . ASP A 1 87 ? 20.113 -2.267 -15.361 1.00 92.25 87 ASP A O 1
ATOM 587 N N . GLY A 1 88 ? 18.449 -3.082 -14.074 1.00 91.12 88 GLY A N 1
ATOM 588 C CA . GLY A 1 88 ? 18.311 -1.932 -13.185 1.00 91.12 88 GLY A CA 1
ATOM 589 C C . GLY A 1 88 ? 17.569 -0.759 -13.826 1.00 91.12 88 GLY A C 1
ATOM 590 O O . GLY A 1 88 ? 17.334 -0.709 -15.031 1.00 91.12 88 GLY A O 1
ATOM 591 N N . PHE A 1 89 ? 17.230 0.244 -13.016 1.00 93.06 89 PHE A N 1
ATOM 592 C CA . PHE A 1 89 ? 16.497 1.420 -13.475 1.00 93.06 89 PHE A CA 1
ATOM 593 C C . PHE A 1 89 ? 17.284 2.710 -13.221 1.00 93.06 89 PHE A C 1
ATOM 595 O O . PHE A 1 89 ? 17.543 3.123 -12.098 1.00 93.06 89 PHE A O 1
ATOM 602 N N . ALA A 1 90 ? 17.643 3.409 -14.301 1.00 91.50 90 ALA A N 1
ATOM 603 C CA . ALA A 1 90 ? 18.409 4.657 -14.213 1.00 91.50 90 ALA A CA 1
ATOM 604 C C . ALA A 1 90 ? 17.594 5.858 -13.686 1.00 91.50 90 ALA A C 1
ATOM 606 O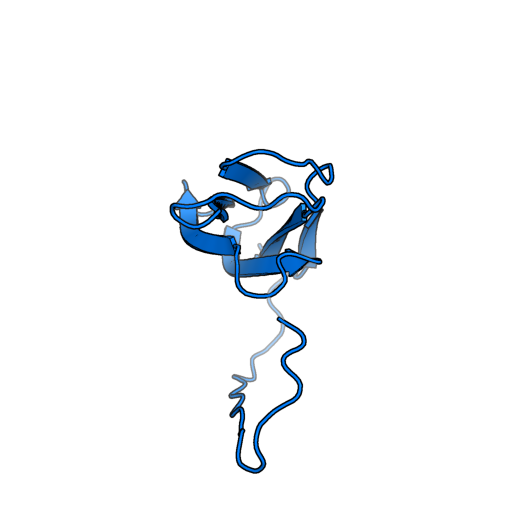 O . ALA A 1 90 ? 18.161 6.917 -13.414 1.00 91.50 90 ALA A O 1
ATOM 607 N N . GLY A 1 91 ? 16.265 5.733 -13.602 1.00 91.38 91 GLY A N 1
ATOM 608 C CA . GLY A 1 91 ? 15.392 6.765 -13.050 1.00 91.38 91 GLY A CA 1
ATOM 609 C C . GLY A 1 91 ? 15.277 6.681 -11.529 1.00 91.38 91 GLY A C 1
ATOM 610 O O . GLY A 1 91 ? 15.783 5.768 -10.886 1.00 91.38 91 GLY A O 1
ATOM 611 N N . SER A 1 92 ? 14.584 7.646 -10.933 1.00 93.12 92 SER A N 1
ATOM 612 C CA . SER A 1 92 ? 14.196 7.571 -9.522 1.00 93.12 92 SER A CA 1
ATOM 613 C C . SER A 1 92 ? 12.756 7.095 -9.409 1.00 93.12 92 SER A C 1
ATOM 615 O O . SER A 1 92 ? 11.890 7.503 -10.187 1.00 93.12 92 SER A O 1
ATOM 617 N N . TRP A 1 93 ? 12.497 6.252 -8.420 1.00 94.12 93 TRP A N 1
ATOM 618 C CA . TRP A 1 93 ? 11.183 5.681 -8.163 1.00 94.12 93 TRP A CA 1
ATOM 619 C C . TRP A 1 93 ? 10.920 5.641 -6.661 1.00 94.12 93 TRP A C 1
ATOM 621 O O . TRP A 1 93 ? 11.843 5.691 -5.852 1.00 94.12 93 TRP A O 1
ATOM 631 N N . SER A 1 94 ? 9.647 5.594 -6.270 1.00 94.19 94 SER A N 1
ATOM 632 C CA . SER A 1 94 ? 9.269 5.502 -4.856 1.00 94.19 94 SER A CA 1
ATOM 633 C C . SER A 1 94 ? 8.224 4.424 -4.632 1.00 94.19 94 SER A C 1
ATOM 635 O O . SER A 1 94 ? 7.285 4.287 -5.424 1.00 94.19 94 SER A O 1
ATOM 637 N N . LEU A 1 95 ? 8.346 3.729 -3.506 1.00 95.88 95 LEU A N 1
ATOM 638 C CA . LEU A 1 95 ? 7.382 2.742 -3.048 1.00 95.88 95 LEU A CA 1
ATOM 639 C C . LEU A 1 95 ? 6.417 3.345 -2.027 1.00 95.88 95 LEU A C 1
ATOM 641 O O . LEU A 1 95 ? 6.836 3.890 -1.005 1.00 95.88 95 LEU A O 1
ATOM 645 N N . ASN A 1 96 ? 5.118 3.209 -2.270 1.00 96.19 96 ASN A N 1
ATOM 646 C CA . ASN A 1 96 ? 4.089 3.566 -1.301 1.00 96.19 96 ASN A CA 1
ATOM 647 C C . ASN A 1 96 ? 3.503 2.312 -0.656 1.00 96.19 96 ASN A C 1
ATOM 649 O O . ASN A 1 96 ? 3.256 1.319 -1.341 1.00 96.19 96 ASN A O 1
ATOM 653 N N . ALA A 1 97 ? 3.193 2.387 0.639 1.00 97.44 97 ALA A N 1
ATOM 654 C CA . ALA A 1 97 ? 2.355 1.400 1.316 1.00 97.44 97 ALA A CA 1
ATOM 655 C C . ALA A 1 97 ? 1.092 2.040 1.880 1.00 97.44 97 ALA A C 1
ATOM 657 O O . ALA A 1 97 ? 1.117 3.153 2.414 1.00 97.44 97 ALA A O 1
ATOM 658 N N . TYR A 1 98 ? 0.002 1.284 1.818 1.00 97.62 98 TYR A N 1
ATOM 659 C CA . TYR A 1 98 ? -1.315 1.681 2.287 1.00 97.62 98 TYR A CA 1
ATOM 660 C C . TYR A 1 98 ? -1.947 0.592 3.131 1.00 97.62 98 TYR A C 1
ATOM 662 O O . TYR A 1 98 ? -1.730 -0.600 2.910 1.00 97.62 98 TYR A O 1
ATOM 670 N N . GLY A 1 99 ? -2.813 1.015 4.040 1.00 97.44 99 GLY A N 1
ATOM 671 C CA . GLY A 1 99 ? -3.653 0.106 4.795 1.00 97.44 99 GLY A CA 1
ATOM 672 C C . GLY A 1 99 ? -4.923 0.776 5.280 1.00 97.44 99 GLY A C 1
ATOM 673 O O . GLY A 1 99 ? -4.977 2.001 5.407 1.00 97.44 99 GLY A O 1
ATOM 674 N N . ILE A 1 100 ? -5.940 -0.034 5.551 1.00 97.00 100 ILE A N 1
ATOM 675 C CA . ILE A 1 100 ? -7.144 0.390 6.264 1.00 97.00 100 ILE A CA 1
ATOM 676 C C . ILE A 1 100 ? -7.084 -0.186 7.675 1.00 97.00 100 ILE A C 1
ATOM 678 O O . ILE A 1 100 ? -6.922 -1.394 7.841 1.00 97.00 100 ILE A O 1
ATOM 682 N N . CYS A 1 101 ? -7.204 0.679 8.676 1.00 97.81 101 CYS A N 1
ATOM 683 C CA . CYS A 1 101 ? -7.157 0.329 10.089 1.00 97.81 101 CYS A CA 1
ATOM 684 C C . CYS A 1 101 ? -8.504 0.608 10.756 1.00 97.81 101 CYS A C 1
ATOM 686 O O . CYS A 1 101 ? -9.174 1.574 10.395 1.00 97.81 101 CYS A O 1
ATOM 688 N N . ALA A 1 102 ? -8.879 -0.197 11.747 1.00 96.88 102 ALA A N 1
ATOM 689 C CA . ALA A 1 102 ? -10.053 0.029 12.593 1.00 96.88 102 ALA A CA 1
ATOM 690 C C . ALA A 1 102 ? -9.914 -0.684 13.951 1.00 96.88 102 ALA A C 1
ATOM 692 O O . ALA A 1 102 ? -9.052 -1.551 14.102 1.00 96.88 102 ALA A O 1
ATOM 693 N N . SER A 1 103 ? -10.733 -0.303 14.933 1.00 94.38 103 SER A N 1
ATOM 694 C CA . SER A 1 103 ? -10.784 -0.884 16.288 1.00 94.38 103 SER A CA 1
ATOM 695 C C . SER A 1 103 ? -11.948 -1.848 16.456 1.00 94.38 103 SER A C 1
ATOM 697 O O . SER A 1 103 ? -13.060 -1.454 16.034 1.00 94.38 103 SER A O 1
#

Foldseek 3Di:
DPDPDPPDDDDDDDDDDDDDFAPKDKDKDKFPWAQDQKDKDKDFAPPPKFWPDKDKDKAPLVVQKDWPDFDDDPRTMTMTMMGGDPVGDPGTMMMMMMTIIHD

Radius of gyration: 15.78 Å; chains: 1; bounding box: 41×18×47 Å

pLDDT: mean 90.79, std 10.84, range [44.72, 98.31]